Protein AF-A0A969BWI7-F1 (afdb_monomer)

Foldseek 3Di:
DVVCLVVLLVVLVVLLVCVVVVHDDDDFADDPPRLCRVVSVQSSVVSNVVRHPDDDDPCPDDPPDPDDDDPDDDPPPPD

Radius of gyration: 16.36 Å; Cα contacts (8 Å, |Δi|>4): 46; chains: 1; bounding box: 27×36×50 Å

Mean predicted aligned error: 8.03 Å

Structure (mmCIF, N/CA/C/O backbone):
data_AF-A0A969BWI7-F1
#
_entry.id   AF-A0A969BWI7-F1
#
loop_
_atom_site.group_PDB
_atom_site.id
_atom_site.type_symbol
_atom_site.label_atom_id
_atom_site.label_alt_id
_atom_site.label_comp_id
_atom_site.label_asym_id
_atom_site.label_entity_id
_atom_site.label_seq_id
_atom_site.pdbx_PDB_ins_code
_atom_site.Cartn_x
_atom_site.Cartn_y
_atom_site.Cartn_z
_atom_site.occupancy
_atom_site.B_iso_or_equiv
_atom_site.auth_seq_id
_atom_site.auth_comp_id
_atom_site.auth_asym_id
_atom_site.auth_atom_id
_atom_site.pdbx_PDB_model_num
ATOM 1 N N . MET A 1 1 ? 10.174 5.012 -7.389 1.00 60.88 1 MET A N 1
ATOM 2 C CA . MET A 1 1 ? 9.157 4.769 -6.339 1.00 60.88 1 MET A CA 1
ATOM 3 C C . MET A 1 1 ? 8.906 6.007 -5.480 1.00 60.88 1 MET A C 1
ATOM 5 O O . MET A 1 1 ? 7.751 6.326 -5.247 1.00 60.88 1 MET A O 1
ATOM 9 N N . GLU A 1 2 ? 9.952 6.739 -5.079 1.00 66.62 2 GLU A N 1
ATOM 10 C CA . GLU A 1 2 ? 9.864 7.941 -4.226 1.00 66.62 2 GLU A CA 1
ATOM 11 C C . GLU A 1 2 ? 8.927 9.038 -4.755 1.00 66.62 2 GLU A C 1
ATOM 13 O O . GLU A 1 2 ? 8.172 9.616 -3.980 1.00 66.62 2 GLU A O 1
ATOM 18 N N . ALA A 1 3 ? 8.880 9.245 -6.077 1.00 78.62 3 ALA A N 1
ATOM 19 C CA . ALA A 1 3 ? 7.952 10.197 -6.689 1.00 78.62 3 ALA A CA 1
ATOM 20 C C . ALA A 1 3 ? 6.490 9.934 -6.293 1.00 78.62 3 ALA A C 1
ATOM 22 O O . ALA A 1 3 ? 5.750 10.885 -6.087 1.00 78.62 3 ALA A O 1
ATOM 23 N N . ASN A 1 4 ? 6.095 8.666 -6.109 1.00 77.12 4 ASN A N 1
ATOM 24 C CA . ASN A 1 4 ? 4.715 8.312 -5.780 1.00 77.12 4 ASN A CA 1
ATOM 25 C C . ASN A 1 4 ? 4.355 8.524 -4.304 1.00 77.12 4 ASN A C 1
ATOM 27 O O . ASN A 1 4 ? 3.177 8.473 -3.949 1.00 77.12 4 ASN A O 1
ATOM 31 N N . ALA A 1 5 ? 5.347 8.740 -3.437 1.00 83.12 5 ALA A N 1
ATOM 32 C CA . ALA 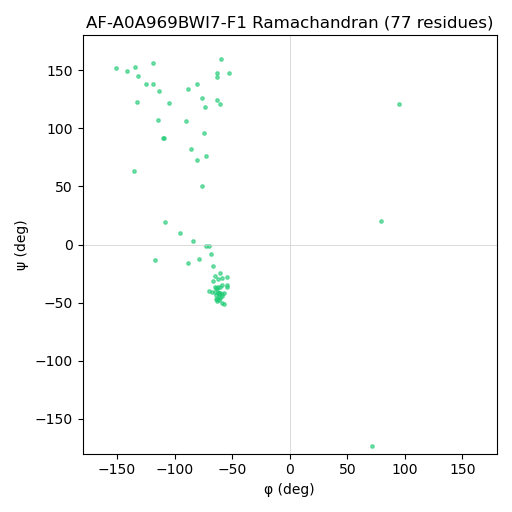A 1 5 ? 5.158 8.729 -1.992 1.00 83.12 5 ALA A CA 1
ATOM 33 C C . ALA A 1 5 ? 4.132 9.762 -1.484 1.00 83.12 5 ALA A C 1
ATOM 35 O O . ALA A 1 5 ? 3.302 9.372 -0.661 1.00 83.12 5 ALA A O 1
ATOM 36 N N . PRO A 1 6 ? 4.093 11.023 -1.970 1.00 91.12 6 PRO A N 1
ATOM 37 C CA . PRO A 1 6 ? 3.099 11.992 -1.505 1.00 91.12 6 PRO A CA 1
ATOM 38 C C . PRO A 1 6 ? 1.660 11.562 -1.816 1.00 91.12 6 PRO A C 1
ATOM 40 O O . PRO A 1 6 ? 0.792 11.659 -0.952 1.00 91.12 6 PRO A O 1
ATOM 43 N N . TRP A 1 7 ? 1.414 11.025 -3.016 1.00 90.94 7 TRP A N 1
ATOM 44 C CA . TRP A 1 7 ? 0.083 10.552 -3.406 1.00 90.94 7 TRP A CA 1
ATOM 45 C C . TRP A 1 7 ? -0.308 9.288 -2.634 1.00 90.94 7 TRP A C 1
ATOM 47 O O . TRP A 1 7 ? -1.435 9.172 -2.163 1.00 90.94 7 TRP A O 1
ATOM 57 N N . LEU A 1 8 ? 0.628 8.357 -2.428 1.00 94.50 8 LEU A N 1
ATOM 58 C CA . LEU A 1 8 ? 0.375 7.154 -1.629 1.00 94.50 8 LEU A CA 1
ATOM 59 C C . LEU A 1 8 ? 0.135 7.471 -0.146 1.00 94.50 8 LEU A C 1
ATOM 61 O O . LEU A 1 8 ? -0.643 6.773 0.500 1.00 94.50 8 LEU A O 1
ATOM 65 N N . ALA A 1 9 ? 0.750 8.523 0.397 1.00 95.88 9 ALA A N 1
ATOM 66 C CA . ALA A 1 9 ? 0.530 8.946 1.778 1.00 95.88 9 ALA A CA 1
ATOM 67 C C . ALA A 1 9 ? -0.910 9.432 2.020 1.00 95.88 9 ALA A C 1
ATOM 69 O O . ALA A 1 9 ? -1.483 9.158 3.079 1.00 95.88 9 ALA A O 1
ATOM 70 N N . GLU A 1 10 ? -1.514 10.112 1.041 1.00 96.38 10 GLU A N 1
ATOM 71 C CA . GLU A 1 10 ? -2.928 10.494 1.093 1.00 96.38 1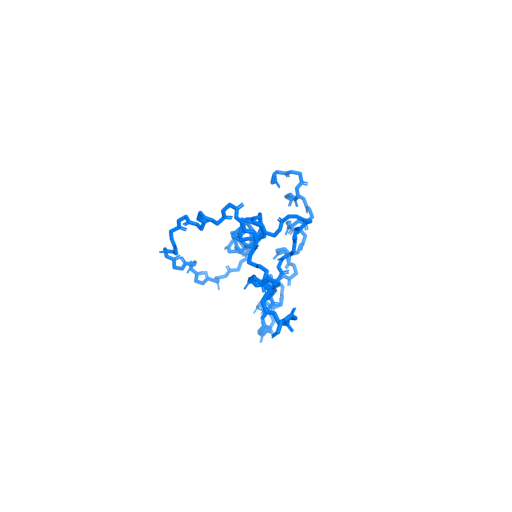0 GLU A CA 1
ATOM 72 C C . GLU A 1 10 ? -3.835 9.257 1.101 1.00 96.38 10 GLU A C 1
ATOM 74 O O . GLU A 1 10 ? -4.711 9.131 1.959 1.00 96.38 10 GLU A O 1
ATOM 79 N N . TRP A 1 11 ? -3.581 8.294 0.214 1.00 96.81 11 TRP A N 1
ATOM 80 C CA . TRP A 1 11 ? -4.334 7.038 0.180 1.00 96.81 11 TRP A CA 1
ATOM 81 C C . TRP A 1 11 ? -4.164 6.208 1.456 1.00 96.81 11 TRP A C 1
ATOM 83 O O . TRP A 1 11 ? -5.140 5.663 1.968 1.00 96.81 11 TRP A O 1
ATOM 93 N N . ALA A 1 12 ? -2.963 6.173 2.035 1.00 97.56 12 ALA A N 1
ATOM 94 C CA . ALA A 1 12 ? -2.717 5.519 3.318 1.00 97.56 12 ALA A CA 1
ATOM 95 C C . ALA A 1 12 ? -3.569 6.115 4.451 1.00 97.56 12 ALA A C 1
ATOM 97 O O . ALA A 1 12 ? -4.035 5.381 5.324 1.00 97.56 12 ALA A O 1
ATOM 98 N N . ARG A 1 13 ? -3.822 7.433 4.428 1.00 97.62 13 ARG A N 1
ATOM 99 C CA . ARG A 1 13 ? -4.751 8.078 5.367 1.00 97.62 13 ARG A CA 1
ATOM 100 C C . ARG A 1 13 ? -6.177 7.560 5.176 1.00 97.62 13 ARG A C 1
ATOM 102 O O . ARG A 1 13 ? -6.798 7.185 6.163 1.00 97.62 13 ARG A O 1
ATOM 109 N N . HIS A 1 14 ? -6.667 7.484 3.938 1.00 97.56 14 HIS A N 1
ATOM 110 C CA . HIS A 1 14 ? -8.008 6.963 3.645 1.00 97.56 14 HIS A CA 1
ATOM 111 C C . HIS A 1 14 ? -8.192 5.505 4.084 1.00 97.56 14 HIS A C 1
ATOM 113 O O . HIS A 1 14 ? -9.221 5.173 4.671 1.00 97.56 14 HIS A O 1
ATOM 119 N N . ILE A 1 15 ? -7.186 4.656 3.855 1.00 97.81 15 ILE A N 1
ATOM 120 C CA . ILE A 1 15 ? -7.185 3.264 4.328 1.00 97.81 15 ILE A CA 1
ATOM 121 C C . ILE A 1 15 ? -7.308 3.231 5.855 1.00 97.81 15 ILE A C 1
ATOM 123 O O . ILE A 1 15 ? -8.182 2.555 6.393 1.00 97.81 15 ILE A O 1
ATOM 127 N N . ALA A 1 16 ? -6.471 3.998 6.558 1.00 97.38 16 ALA A N 1
ATOM 128 C CA . ALA A 1 16 ? -6.480 4.038 8.016 1.00 97.38 16 ALA A CA 1
ATOM 129 C C . ALA A 1 16 ? -7.793 4.596 8.595 1.00 97.38 16 ALA A C 1
ATOM 131 O O . ALA A 1 16 ? -8.269 4.100 9.616 1.00 97.38 16 ALA A O 1
ATOM 132 N N . ASP A 1 17 ? -8.385 5.606 7.949 1.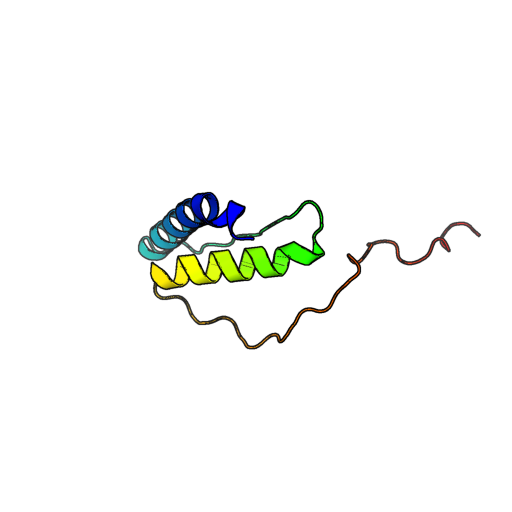00 97.75 17 ASP A N 1
ATOM 133 C CA . ASP A 1 17 ? -9.698 6.146 8.316 1.00 97.75 17 ASP A CA 1
ATOM 134 C C . ASP A 1 17 ? -10.787 5.070 8.191 1.00 97.75 17 ASP A C 1
ATOM 136 O O . ASP A 1 17 ? -11.543 4.865 9.139 1.00 97.75 17 ASP A O 1
ATOM 140 N N . GLY A 1 18 ? -10.818 4.333 7.074 1.00 97.31 18 GLY A N 1
ATOM 141 C CA . GLY A 1 18 ? -11.779 3.250 6.856 1.00 97.31 18 GLY A CA 1
ATOM 142 C C . GLY A 1 18 ? -11.655 2.124 7.885 1.00 97.31 18 GLY A C 1
ATOM 143 O O . GLY A 1 18 ? -12.653 1.701 8.469 1.00 97.31 18 GLY A O 1
ATOM 144 N N . LEU A 1 19 ? -10.427 1.690 8.177 1.00 96.88 19 LEU A N 1
ATOM 145 C CA . LEU A 1 19 ? -10.176 0.657 9.185 1.00 96.88 19 LEU A CA 1
ATOM 146 C C . LEU A 1 19 ? -10.640 1.093 10.583 1.00 96.88 19 LEU A C 1
ATOM 148 O O . LEU A 1 19 ? -11.281 0.318 11.289 1.00 96.88 19 LEU A O 1
ATOM 152 N N . ARG A 1 20 ? -10.396 2.353 10.976 1.00 95.00 20 ARG A N 1
ATOM 153 C CA . ARG A 1 20 ? -10.869 2.897 12.264 1.00 95.00 20 ARG A CA 1
ATOM 154 C C . ARG A 1 20 ? -12.389 2.930 12.385 1.00 95.00 20 ARG A C 1
ATOM 156 O O . ARG A 1 20 ? -12.902 2.830 13.495 1.00 95.00 20 ARG A O 1
ATOM 163 N N . THR A 1 21 ? -13.106 3.074 11.273 1.00 96.31 21 THR A N 1
ATOM 164 C CA . THR A 1 21 ? -14.575 3.048 11.267 1.00 96.31 21 THR A CA 1
ATOM 165 C C . THR A 1 21 ? -15.158 1.634 11.220 1.00 96.31 21 THR A C 1
ATOM 167 O O . THR A 1 21 ? -16.376 1.493 11.161 1.00 96.31 21 THR A O 1
ATOM 170 N N . GLY A 1 22 ? -14.319 0.591 11.2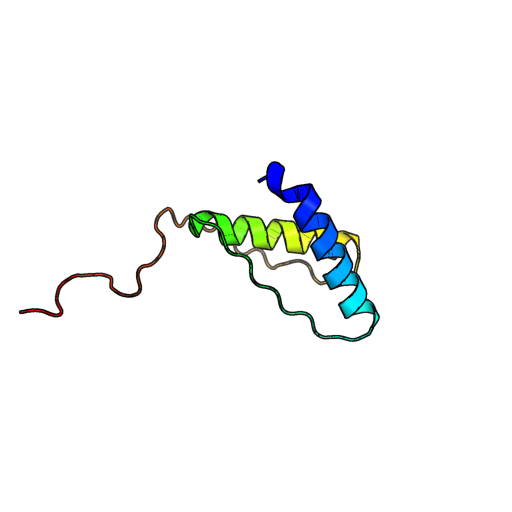55 1.00 96.25 22 GLY A N 1
ATOM 171 C CA . GLY A 1 22 ? -14.749 -0.806 11.158 1.00 96.25 22 GLY A CA 1
ATOM 172 C C . GLY A 1 22 ? -15.048 -1.267 9.730 1.00 96.25 22 GLY A C 1
ATOM 173 O O . GLY A 1 22 ? -15.778 -2.237 9.550 1.00 96.25 22 GLY A O 1
ATOM 174 N N . THR A 1 23 ? -14.522 -0.571 8.718 1.00 97.31 23 THR A N 1
ATOM 175 C CA . THR A 1 23 ? -14.679 -0.944 7.308 1.00 97.31 23 THR A CA 1
ATOM 176 C C . THR A 1 23 ? -13.572 -1.901 6.890 1.00 97.31 23 THR A C 1
ATOM 178 O O . THR A 1 23 ? -12.393 -1.616 7.107 1.00 97.31 23 THR A O 1
ATOM 181 N N . ASP A 1 24 ? -13.936 -2.979 6.200 1.00 95.56 24 ASP A N 1
ATOM 182 C CA . ASP A 1 24 ? -12.968 -3.835 5.518 1.00 95.56 24 ASP A CA 1
ATOM 183 C C . ASP A 1 24 ? -12.446 -3.134 4.260 1.00 95.56 24 ASP A C 1
ATOM 185 O O . ASP A 1 24 ? -13.200 -2.817 3.335 1.00 95.56 24 ASP A O 1
ATOM 189 N N . VAL A 1 25 ? -11.140 -2.871 4.223 1.00 96.12 25 VAL A N 1
ATOM 190 C CA . VAL A 1 25 ? -10.502 -2.135 3.127 1.00 96.12 25 VAL A CA 1
ATOM 191 C C . VAL A 1 25 ? -9.726 -3.091 2.228 1.00 96.12 25 VAL A C 1
ATOM 193 O O . VAL A 1 25 ? -8.777 -3.739 2.660 1.00 96.12 25 VAL A O 1
ATOM 196 N N . PHE A 1 26 ? -10.086 -3.103 0.946 1.00 95.44 26 PHE A N 1
ATOM 197 C CA . PHE A 1 26 ? -9.356 -3.795 -0.113 1.00 95.44 26 PHE A CA 1
ATOM 198 C C . PHE A 1 26 ? -8.782 -2.755 -1.075 1.00 95.44 26 PHE A C 1
ATOM 200 O O . PHE A 1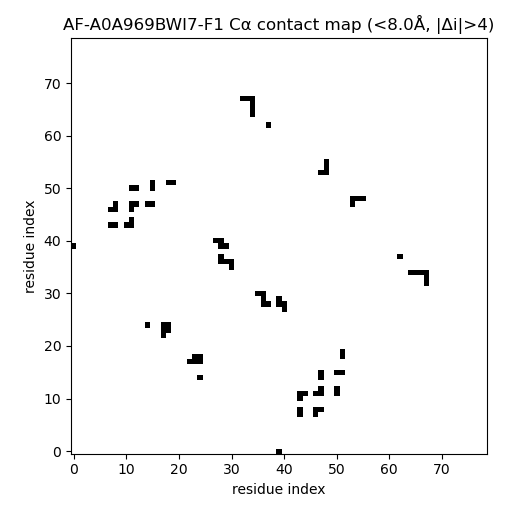 26 ? -9.497 -1.851 -1.507 1.00 95.44 26 PHE A O 1
ATOM 207 N N . PHE A 1 27 ? -7.501 -2.874 -1.422 1.00 94.06 27 PHE A N 1
ATOM 208 C CA . PHE A 1 27 ? -6.858 -2.000 -2.400 1.00 94.06 27 PHE A CA 1
ATOM 209 C C . PHE A 1 27 ? -6.022 -2.805 -3.391 1.00 94.06 27 PHE A C 1
ATOM 211 O O . PHE A 1 27 ? -5.503 -3.875 -3.077 1.00 94.06 27 PHE A O 1
ATOM 218 N N . PHE A 1 28 ? -5.868 -2.241 -4.583 1.00 93.25 28 PHE A N 1
ATOM 219 C CA . PHE A 1 28 ? -5.046 -2.774 -5.660 1.00 93.25 28 PHE A CA 1
ATOM 220 C C . PHE A 1 28 ? -4.184 -1.638 -6.200 1.00 93.25 28 PHE A C 1
ATOM 222 O O . PHE A 1 28 ? -4.619 -0.486 -6.242 1.00 93.25 28 PHE A O 1
ATOM 229 N N . THR A 1 29 ? -2.958 -1.951 -6.601 1.00 91.56 29 THR A N 1
ATOM 230 C CA . THR A 1 29 ? -2.043 -0.980 -7.203 1.00 91.56 29 THR A CA 1
ATOM 231 C C . THR A 1 29 ? -1.706 -1.425 -8.612 1.00 91.56 29 THR A C 1
ATOM 233 O O . THR A 1 29 ? -1.430 -2.602 -8.825 1.00 91.56 29 THR A O 1
ATOM 236 N N . HIS A 1 30 ? -1.671 -0.478 -9.541 1.00 88.06 30 HIS A N 1
ATOM 237 C CA . HIS A 1 30 ? -1.229 -0.697 -10.914 1.00 88.06 30 HIS A CA 1
ATOM 238 C C . HIS A 1 30 ? -0.010 0.166 -11.215 1.00 88.06 30 HIS A C 1
ATOM 240 O O . HIS A 1 30 ? 0.200 1.209 -10.587 1.00 88.06 30 HIS A O 1
ATOM 246 N N . HIS A 1 31 ? 0.779 -0.259 -12.193 1.00 87.06 31 HIS A N 1
ATOM 247 C CA . HIS A 1 31 ? 1.871 0.528 -12.743 1.00 87.06 31 HIS A CA 1
ATOM 248 C C . HIS A 1 31 ? 1.918 0.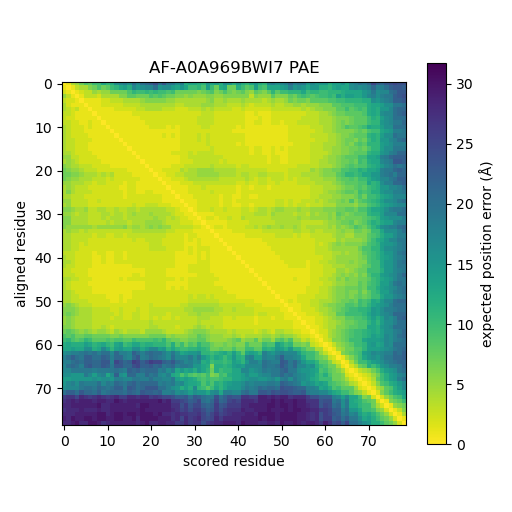301 -14.264 1.00 87.06 31 HIS A C 1
ATOM 250 O O . HIS A 1 31 ? 1.552 -0.782 -14.706 1.00 87.06 31 HIS A O 1
ATOM 256 N N . PRO A 1 32 ? 2.345 1.275 -15.096 1.00 87.44 32 PRO A N 1
ATOM 257 C CA . PRO A 1 32 ? 2.434 1.059 -16.547 1.00 87.44 32 PRO A CA 1
ATOM 258 C C . PRO A 1 32 ? 3.268 -0.168 -16.949 1.00 87.44 32 PRO A C 1
ATOM 260 O O . PRO A 1 32 ? 3.034 -0.766 -17.993 1.00 87.44 32 PRO A O 1
ATOM 263 N N . ASP A 1 33 ? 4.227 -0.522 -16.100 1.00 87.56 33 ASP A N 1
ATOM 264 C CA . ASP A 1 33 ? 4.926 -1.803 -16.088 1.00 87.56 33 ASP A CA 1
ATOM 265 C C . ASP A 1 33 ? 4.571 -2.523 -14.778 1.00 87.56 33 ASP A C 1
ATOM 267 O O . ASP A 1 33 ? 5.019 -2.104 -13.704 1.00 87.56 33 ASP A O 1
ATOM 271 N N . ASP A 1 34 ? 3.742 -3.567 -14.852 1.00 86.00 34 ASP A N 1
ATOM 272 C CA . ASP A 1 34 ? 3.195 -4.237 -13.665 1.00 86.00 34 ASP A CA 1
ATOM 273 C C . ASP A 1 34 ? 4.253 -5.008 -12.860 1.00 86.00 34 ASP A C 1
ATOM 275 O O . ASP A 1 34 ? 3.979 -5.396 -11.722 1.00 86.00 34 ASP A O 1
ATOM 279 N N . THR A 1 35 ? 5.488 -5.157 -13.360 1.00 85.50 35 THR A N 1
ATOM 280 C CA . THR A 1 35 ? 6.598 -5.691 -12.549 1.00 85.50 35 THR A CA 1
ATOM 281 C C . THR A 1 35 ? 6.880 -4.819 -11.317 1.00 85.50 35 THR A C 1
ATOM 283 O O . THR A 1 35 ? 7.328 -5.321 -10.286 1.00 85.50 35 THR A O 1
ATOM 286 N N . PHE A 1 36 ? 6.522 -3.529 -11.362 1.00 87.00 36 PHE A N 1
ATOM 287 C CA . PHE A 1 36 ? 6.640 -2.610 -10.227 1.00 87.00 36 PHE A CA 1
ATOM 288 C C . PHE A 1 36 ? 5.412 -2.582 -9.307 1.00 87.00 36 PHE A C 1
ATOM 290 O O . PHE A 1 36 ? 5.513 -2.083 -8.182 1.00 87.00 36 PHE A O 1
ATOM 297 N N . ALA A 1 37 ? 4.257 -3.105 -9.735 1.00 89.62 37 ALA A N 1
ATOM 298 C CA . ALA A 1 37 ? 3.019 -3.047 -8.956 1.00 89.62 37 ALA A CA 1
ATOM 299 C C . ALA A 1 37 ? 3.151 -3.678 -7.550 1.00 89.62 37 ALA A C 1
ATOM 301 O O . ALA A 1 37 ? 2.714 -3.042 -6.586 1.00 89.62 37 ALA A O 1
ATOM 302 N N . PRO A 1 38 ? 3.826 -4.833 -7.353 1.00 89.38 38 PRO A N 1
ATOM 303 C CA . PRO A 1 38 ? 4.041 -5.384 -6.014 1.00 89.38 38 PRO A CA 1
ATOM 304 C C . PRO A 1 38 ? 4.832 -4.452 -5.086 1.00 89.38 38 PRO A C 1
ATOM 306 O O . PRO A 1 38 ? 4.527 -4.360 -3.896 1.00 89.38 38 PRO A O 1
ATOM 309 N N . GLY A 1 39 ? 5.821 -3.726 -5.618 1.00 89.81 39 GLY A N 1
ATOM 310 C CA . GLY A 1 39 ? 6.590 -2.736 -4.859 1.00 89.81 39 GLY A CA 1
ATOM 311 C C . GLY A 1 39 ? 5.724 -1.558 -4.405 1.00 89.81 39 GLY A C 1
ATOM 312 O O . GLY A 1 39 ? 5.806 -1.135 -3.251 1.00 89.81 39 GLY A O 1
ATOM 313 N N . VAL A 1 40 ? 4.830 -1.082 -5.279 1.00 92.06 40 VAL A N 1
ATOM 314 C CA . VAL A 1 40 ? 3.855 -0.029 -4.949 1.00 92.06 40 VAL A CA 1
ATOM 315 C C . VAL A 1 40 ? 2.876 -0.506 -3.869 1.00 92.06 40 VAL A C 1
ATOM 317 O O . VAL A 1 40 ? 2.642 0.224 -2.905 1.00 92.06 40 VAL A O 1
ATOM 320 N N . ALA A 1 41 ? 2.364 -1.738 -3.968 1.00 93.25 41 ALA A N 1
ATOM 321 C CA . ALA A 1 41 ? 1.482 -2.326 -2.957 1.00 93.25 41 ALA A CA 1
ATOM 322 C C . ALA A 1 41 ? 2.162 -2.438 -1.584 1.00 93.25 41 ALA A C 1
ATOM 324 O O . ALA A 1 41 ? 1.578 -2.047 -0.572 1.00 93.25 41 ALA A O 1
ATOM 325 N N . ARG A 1 42 ? 3.413 -2.923 -1.540 1.00 92.44 42 ARG A N 1
ATOM 326 C CA . ARG A 1 42 ? 4.203 -3.018 -0.300 1.00 92.44 42 ARG A CA 1
ATOM 327 C C . ARG A 1 42 ? 4.439 -1.643 0.326 1.00 92.44 42 ARG A C 1
ATOM 329 O O . ARG A 1 42 ? 4.299 -1.502 1.541 1.00 92.44 42 ARG A O 1
ATOM 336 N N . LEU A 1 43 ? 4.743 -0.627 -0.487 1.00 93.69 43 LEU A N 1
ATOM 337 C CA . LEU A 1 43 ? 4.918 0.747 -0.013 1.00 93.69 43 LEU A CA 1
ATOM 338 C C . LEU A 1 43 ? 3.622 1.310 0.587 1.00 93.69 43 LEU A C 1
ATOM 340 O O . LEU A 1 43 ? 3.643 1.821 1.706 1.00 93.69 43 LEU A O 1
ATOM 344 N N . LEU A 1 44 ? 2.492 1.180 -0.114 1.00 95.94 44 LEU A N 1
ATOM 345 C CA . LEU A 1 44 ? 1.197 1.649 0.386 1.00 95.94 44 LEU A CA 1
ATOM 346 C C . LEU A 1 44 ? 0.790 0.927 1.680 1.00 95.94 44 LEU A C 1
ATOM 348 O O . LEU A 1 44 ? 0.365 1.578 2.633 1.00 95.94 44 LEU A O 1
ATOM 352 N N . HIS A 1 45 ? 0.989 -0.394 1.748 1.00 95.75 45 HIS A N 1
ATOM 353 C CA . HIS A 1 45 ? 0.770 -1.172 2.969 1.00 95.75 45 HIS A CA 1
ATOM 354 C C . HIS A 1 45 ? 1.637 -0.666 4.132 1.00 95.75 45 HIS A C 1
ATOM 356 O O . HIS A 1 45 ? 1.149 -0.512 5.250 1.00 95.75 45 HIS A O 1
ATOM 362 N N . GLY A 1 46 ? 2.920 -0.380 3.882 1.00 95.00 46 GLY A N 1
ATOM 363 C CA . GLY A 1 46 ? 3.832 0.189 4.877 1.00 95.00 46 GLY A CA 1
ATOM 364 C C . GLY A 1 46 ? 3.319 1.514 5.446 1.00 95.00 46 GLY A C 1
ATOM 365 O O . GLY A 1 46 ? 3.172 1.639 6.659 1.00 95.00 46 GLY A O 1
ATOM 366 N N . LEU A 1 47 ? 2.954 2.452 4.568 1.00 96.06 47 LEU A N 1
ATOM 367 C CA . LEU A 1 47 ? 2.403 3.757 4.950 1.00 96.06 47 LEU A CA 1
ATOM 368 C C . LEU A 1 47 ? 1.073 3.635 5.711 1.00 96.06 47 LEU A C 1
ATOM 370 O O . LEU A 1 47 ? 0.810 4.415 6.629 1.00 96.06 47 LEU A O 1
ATOM 374 N N . ALA A 1 48 ? 0.222 2.672 5.349 1.00 96.75 48 ALA A N 1
ATOM 375 C CA . ALA A 1 48 ? -1.021 2.402 6.069 1.00 96.75 48 ALA A CA 1
ATOM 376 C C . ALA A 1 48 ? -0.750 1.841 7.476 1.00 96.75 48 ALA A C 1
ATOM 378 O O . ALA A 1 48 ? -1.381 2.278 8.437 1.00 96.75 48 ALA A O 1
ATOM 379 N N . ARG A 1 49 ? 0.237 0.945 7.620 1.00 96.50 49 ARG A N 1
ATOM 380 C CA . ARG A 1 49 ? 0.636 0.350 8.909 1.00 96.50 49 ARG A CA 1
ATOM 381 C C . ARG A 1 49 ? 1.215 1.370 9.894 1.00 96.50 49 ARG A C 1
ATOM 383 O O . ARG A 1 49 ? 1.099 1.193 11.098 1.00 96.50 49 ARG A O 1
ATOM 390 N N . GLU A 1 50 ? 1.800 2.461 9.406 1.00 96.25 50 GLU A N 1
ATOM 391 C CA . GLU A 1 50 ? 2.201 3.594 10.258 1.00 96.25 50 GLU A CA 1
ATOM 392 C C . GLU A 1 50 ? 1.000 4.333 10.880 1.00 96.25 50 GLU A C 1
ATOM 394 O O . GLU A 1 50 ? 1.169 5.090 11.833 1.00 96.25 50 GLU A O 1
ATOM 399 N N . ARG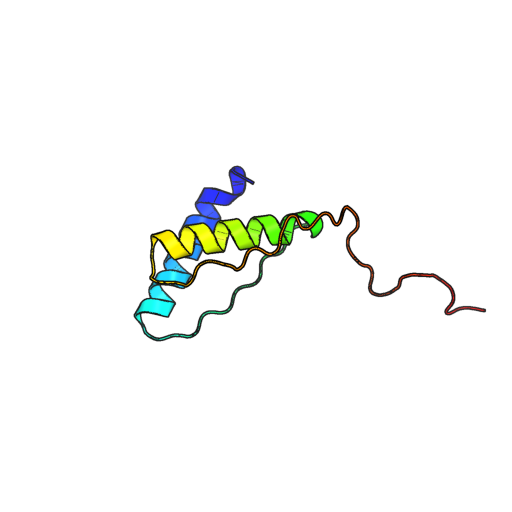 A 1 51 ? -0.208 4.162 10.324 1.00 96.75 51 ARG A N 1
ATOM 400 C CA . ARG A 1 51 ? -1.414 4.948 10.648 1.00 96.75 51 ARG A CA 1
ATOM 401 C C . ARG A 1 51 ? -2.551 4.122 11.252 1.00 96.75 51 ARG A C 1
ATOM 403 O O . ARG A 1 51 ? -3.517 4.712 11.742 1.00 96.75 51 ARG A O 1
ATOM 410 N N . ALA A 1 52 ? -2.475 2.797 11.175 1.00 96.06 52 ALA A N 1
ATOM 411 C CA . ALA A 1 52 ? -3.472 1.861 11.681 1.00 96.06 52 ALA A CA 1
ATOM 412 C C . ALA A 1 52 ? -2.818 0.535 12.094 1.00 96.06 52 ALA A C 1
ATOM 414 O O . ALA A 1 52 ? -1.804 0.124 11.528 1.00 96.06 52 ALA A O 1
ATOM 415 N N . GLU A 1 53 ? -3.432 -0.154 13.057 1.00 94.06 53 GLU A N 1
ATOM 416 C CA . GLU A 1 53 ? -3.007 -1.486 13.488 1.00 94.06 53 GLU A CA 1
ATOM 417 C C . GLU A 1 53 ? -3.401 -2.528 12.436 1.00 94.06 53 GLU A C 1
ATOM 419 O O . GLU A 1 53 ? -4.533 -3.005 12.391 1.00 94.06 53 GLU A O 1
ATOM 424 N N . ILE A 1 54 ? -2.454 -2.857 11.560 1.00 94.62 54 ILE A N 1
ATOM 425 C CA . ILE A 1 54 ? -2.601 -3.868 10.510 1.00 94.62 54 ILE A CA 1
ATOM 426 C C . ILE A 1 54 ? -1.466 -4.886 10.677 1.00 94.62 54 ILE A C 1
ATOM 428 O O . ILE A 1 54 ? -0.325 -4.477 10.935 1.00 94.62 54 ILE A O 1
ATOM 432 N N . PRO A 1 55 ? -1.729 -6.198 10.527 1.00 94.06 55 PRO A N 1
ATOM 433 C CA . PRO A 1 55 ? -0.680 -7.209 10.527 1.00 94.06 55 PRO A CA 1
ATOM 434 C C . PRO A 1 55 ? 0.430 -6.896 9.516 1.00 94.06 55 PRO A C 1
ATOM 436 O O . PRO A 1 55 ? 0.192 -6.322 8.454 1.00 94.06 55 PRO A O 1
ATOM 439 N N . ALA A 1 56 ? 1.663 -7.289 9.833 1.00 92.88 56 ALA A N 1
ATOM 440 C CA . ALA A 1 56 ? 2.736 -7.246 8.849 1.00 92.88 56 ALA A CA 1
ATOM 441 C C . ALA A 1 56 ? 2.425 -8.202 7.684 1.00 92.88 56 ALA A C 1
ATOM 443 O O . ALA A 1 56 ? 1.819 -9.258 7.884 1.00 92.88 56 ALA A O 1
ATOM 444 N N . LEU A 1 57 ? 2.871 -7.844 6.477 1.00 92.06 57 LEU A N 1
ATOM 445 C CA . LEU A 1 57 ? 2.832 -8.779 5.355 1.00 92.06 57 LEU A CA 1
ATOM 446 C C . LEU A 1 57 ? 3.739 -9.981 5.663 1.00 92.06 57 LEU A C 1
ATOM 448 O O . LEU A 1 57 ? 4.804 -9.786 6.259 1.00 92.06 57 LEU A O 1
ATOM 452 N N . PRO A 1 58 ? 3.364 -11.201 5.246 1.00 90.69 58 PRO A N 1
ATOM 453 C CA . PRO A 1 58 ? 4.259 -12.346 5.326 1.00 90.69 58 PRO A CA 1
ATOM 454 C C . PRO A 1 58 ? 5.540 -12.125 4.510 1.00 90.69 58 PRO A C 1
ATOM 456 O O . PRO A 1 58 ? 5.573 -11.331 3.567 1.00 90.69 58 PRO A O 1
ATOM 459 N N . GLU A 1 59 ? 6.589 -12.879 4.835 1.00 86.75 59 GLU A N 1
ATOM 460 C CA . GLU A 1 59 ? 7.853 -12.876 4.095 1.00 86.75 59 GLU A CA 1
ATOM 461 C C . GLU A 1 59 ? 7.695 -13.579 2.736 1.00 86.75 59 GLU A C 1
ATOM 463 O O . GLU A 1 59 ? 8.101 -14.720 2.541 1.00 86.75 59 GLU A O 1
ATOM 468 N N . TRP A 1 60 ? 7.079 -12.901 1.769 1.00 80.25 60 TRP A N 1
ATOM 469 C CA . TRP A 1 60 ? 6.856 -13.432 0.417 1.00 80.25 60 TRP A CA 1
ATOM 470 C C . TRP A 1 60 ? 8.125 -13.518 -0.450 1.00 80.25 60 TRP A C 1
ATOM 472 O O . TRP A 1 60 ? 8.043 -13.949 -1.596 1.00 80.25 60 TRP A O 1
ATOM 482 N N . GLY A 1 61 ? 9.282 -13.092 0.068 1.00 78.81 61 GLY A N 1
ATOM 483 C CA . GLY A 1 61 ? 10.531 -12.987 -0.687 1.00 78.81 61 GLY A CA 1
ATOM 484 C C . GLY A 1 61 ? 10.544 -11.839 -1.705 1.00 78.81 61 GLY A C 1
ATOM 485 O O . GLY A 1 61 ? 9.640 -10.992 -1.747 1.00 78.81 61 GLY A O 1
ATOM 486 N N . GLU A 1 62 ? 11.601 -11.794 -2.513 1.00 71.31 62 GLU A N 1
ATOM 487 C CA . GLU A 1 62 ? 11.694 -10.932 -3.695 1.00 71.31 62 GLU A CA 1
ATOM 488 C C . GLU A 1 62 ? 10.847 -11.542 -4.818 1.00 71.31 62 GLU A C 1
ATOM 490 O O . GLU A 1 62 ? 11.000 -12.715 -5.163 1.00 71.31 62 GLU A O 1
ATOM 495 N N . ILE A 1 63 ? 9.926 -10.759 -5.384 1.00 66.12 63 ILE A N 1
ATOM 496 C CA . ILE A 1 63 ? 9.170 -11.179 -6.569 1.00 66.12 63 ILE A CA 1
ATOM 497 C C . ILE A 1 63 ? 10.033 -10.815 -7.775 1.00 66.12 63 ILE A C 1
ATOM 499 O O . ILE A 1 63 ? 9.863 -9.764 -8.387 1.00 66.12 63 ILE A O 1
ATOM 503 N N . GLU A 1 64 ? 10.999 -11.674 -8.095 1.00 58.66 64 GLU A N 1
ATOM 504 C CA . GLU A 1 64 ? 11.844 -11.517 -9.280 1.00 58.66 64 GLU A CA 1
ATOM 505 C C . GLU A 1 64 ? 11.111 -12.024 -10.523 1.00 58.66 64 GLU A C 1
ATOM 507 O O . GLU A 1 64 ? 11.386 -13.088 -11.070 1.00 58.66 64 GLU A O 1
ATOM 512 N N . SER A 1 65 ? 10.123 -11.254 -10.964 1.00 61.09 65 SER A N 1
ATOM 513 C CA . SER A 1 65 ? 9.462 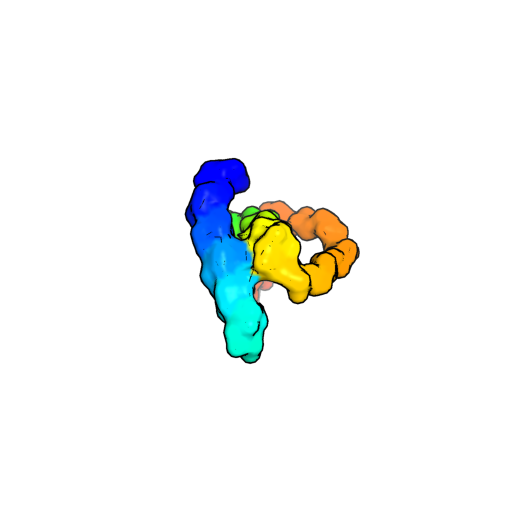-11.480 -12.242 1.00 61.09 65 SER A CA 1
ATOM 514 C C . SER A 1 65 ? 9.853 -10.354 -13.184 1.00 61.09 65 SER A C 1
ATOM 516 O O . SER A 1 65 ? 9.192 -9.323 -13.230 1.00 61.09 65 SER A O 1
ATOM 518 N N . SER A 1 66 ? 10.924 -10.544 -13.958 1.00 60.16 66 SER A N 1
ATOM 519 C CA . SER A 1 66 ? 11.350 -9.591 -14.998 1.00 60.16 66 SER A CA 1
ATOM 520 C C . SER A 1 66 ? 10.401 -9.544 -16.202 1.00 60.16 66 SER A C 1
ATOM 522 O O . SER A 1 66 ? 10.639 -8.810 -17.158 1.00 60.16 66 SER A O 1
ATOM 524 N N . THR A 1 67 ? 9.343 -10.359 -16.193 1.00 66.19 67 THR A N 1
ATOM 525 C CA . THR A 1 67 ? 8.375 -10.481 -17.281 1.00 66.19 67 THR A CA 1
ATOM 526 C C . THR A 1 67 ? 6.968 -10.426 -16.710 1.00 66.19 67 THR A C 1
ATOM 528 O O . THR A 1 67 ? 6.607 -11.240 -15.864 1.00 66.19 67 THR A O 1
ATOM 531 N N . GLN A 1 68 ? 6.153 -9.484 -17.177 1.00 64.69 68 GLN A N 1
ATOM 532 C CA . GLN A 1 68 ? 4.723 -9.497 -16.890 1.00 6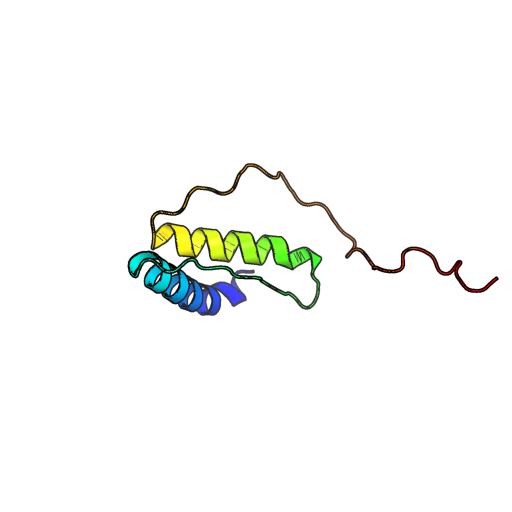4.69 68 GLN A CA 1
ATOM 533 C C . GLN A 1 68 ? 4.099 -10.765 -17.504 1.00 64.69 68 GLN A C 1
ATOM 535 O O . GLN A 1 68 ? 4.246 -10.980 -18.712 1.00 64.69 68 GLN A O 1
ATOM 540 N N . PRO A 1 69 ? 3.400 -11.610 -16.724 1.00 65.50 69 PRO A N 1
ATOM 541 C CA . PRO A 1 69 ? 2.718 -12.771 -17.274 1.00 65.50 69 PRO A CA 1
ATOM 542 C C . PRO A 1 69 ? 1.667 -12.327 -18.296 1.00 65.50 69 PRO A C 1
ATOM 544 O O . PRO A 1 69 ? 0.744 -11.579 -17.975 1.00 65.50 69 PRO A O 1
ATOM 547 N N . SER A 1 70 ? 1.801 -12.789 -19.537 1.00 70.00 70 SER A N 1
ATOM 548 C CA . SER A 1 70 ? 0.734 -12.681 -20.531 1.00 70.00 70 SER A CA 1
ATOM 549 C C . SER A 1 70 ? -0.274 -13.802 -20.301 1.00 70.00 70 SER A C 1
ATOM 551 O O . SER A 1 70 ? 0.115 -14.952 -20.093 1.00 70.00 70 SER A O 1
ATOM 553 N N . LEU A 1 71 ? -1.569 -13.488 -20.408 1.00 63.09 71 LEU A N 1
ATOM 554 C CA . LEU A 1 71 ? -2.634 -14.496 -20.431 1.00 63.09 71 LEU A CA 1
ATOM 555 C C . LEU A 1 71 ? -2.458 -15.482 -21.602 1.00 63.09 71 LEU A C 1
ATOM 557 O O . LEU A 1 71 ? -2.837 -16.645 -21.503 1.00 63.09 71 LEU A O 1
ATOM 561 N N . PHE A 1 72 ? -1.842 -15.025 -22.693 1.00 75.88 72 PHE A N 1
ATOM 562 C CA . PHE A 1 72 ? -1.484 -15.848 -23.841 1.00 75.88 72 PHE A CA 1
ATOM 563 C C . PHE A 1 72 ? 0.034 -16.006 -23.874 1.00 75.88 72 PHE A C 1
ATOM 565 O O . PHE A 1 72 ? 0.755 -15.174 -24.429 1.00 75.88 72 PHE A O 1
ATOM 572 N N . ALA A 1 73 ? 0.523 -17.063 -23.236 1.00 61.31 73 ALA A N 1
ATOM 573 C CA . ALA A 1 73 ? 1.880 -17.544 -23.429 1.00 61.31 73 ALA A CA 1
ATOM 574 C C . ALA A 1 73 ? 1.850 -18.575 -24.571 1.00 61.31 73 ALA A C 1
ATOM 576 O O . ALA A 1 73 ? 1.380 -19.689 -24.377 1.00 61.31 73 ALA A O 1
ATOM 577 N N . SER A 1 74 ? 2.360 -18.197 -25.745 1.00 56.25 74 SER A N 1
ATOM 578 C CA . SER A 1 74 ? 2.459 -18.984 -26.995 1.00 56.25 74 SER A CA 1
ATOM 579 C C . SER A 1 74 ? 1.320 -18.801 -28.003 1.00 56.25 74 SER A C 1
ATOM 581 O O . SER A 1 74 ? 0.148 -19.084 -27.768 1.00 56.25 74 SER A O 1
ATOM 583 N N . THR A 1 75 ? 1.716 -18.354 -29.191 1.00 51.31 75 THR A N 1
ATOM 584 C CA . THR A 1 75 ? 0.913 -18.206 -30.409 1.00 51.31 75 THR A CA 1
ATOM 585 C C . THR A 1 75 ? 0.662 -19.563 -31.088 1.00 51.31 75 THR A C 1
ATOM 587 O O . THR A 1 75 ? 0.886 -19.698 -32.284 1.00 51.31 75 THR A O 1
ATOM 590 N N . ASP A 1 76 ? 0.191 -20.570 -30.348 1.00 54.94 76 ASP A N 1
ATOM 591 C CA . ASP A 1 76 ? -0.105 -21.911 -30.895 1.00 54.94 76 ASP A CA 1
ATOM 592 C C . ASP A 1 76 ? -1.614 -22.215 -30.983 1.00 54.94 76 ASP A C 1
ATOM 594 O O . ASP A 1 76 ? -2.021 -23.364 -31.105 1.00 54.94 76 ASP A O 1
ATOM 598 N N . ILE A 1 77 ? -2.477 -21.191 -30.960 1.00 56.41 77 ILE A N 1
ATOM 599 C CA . ILE A 1 77 ? -3.940 -21.361 -31.124 1.00 56.41 77 ILE A CA 1
ATOM 600 C C . ILE A 1 77 ? -4.390 -21.137 -32.585 1.00 56.41 77 ILE A C 1
ATOM 602 O O . ILE A 1 77 ? -5.577 -21.103 -32.890 1.00 56.41 77 ILE A O 1
ATOM 606 N N . LEU A 1 78 ? -3.456 -21.030 -33.535 1.00 50.41 78 LEU A N 1
ATOM 607 C CA . LEU A 1 78 ? -3.773 -20.945 -34.966 1.00 50.41 78 LEU A CA 1
ATOM 608 C C . LEU A 1 78 ? -2.868 -21.862 -35.804 1.00 50.41 78 LEU A C 1
ATOM 610 O O . LEU A 1 78 ? -2.111 -21.374 -36.644 1.00 50.41 78 LEU A O 1
ATOM 614 N N . ARG A 1 79 ? -2.945 -23.180 -35.588 1.00 44.31 79 ARG A N 1
ATOM 615 C CA . ARG A 1 79 ? -2.555 -24.195 -36.581 1.00 44.31 79 ARG A CA 1
ATOM 616 C C . ARG A 1 79 ? -3.483 -25.397 -36.540 1.00 44.31 79 ARG A C 1
ATOM 618 O O . ARG A 1 79 ? -3.810 -25.839 -35.420 1.00 44.31 79 ARG A O 1
#

Secondary structure (DSSP, 8-state):
-GGGHHHHHHHHHHHHHHHHTT---------SSGGGHHHHHHHHHHHHHTTS--PPPP--------SPPPS---S-S--

Solvent-accessible surface area (backbone atoms only — not comparable to full-atom values): 5176 Å² total; per-residue (Å²): 117,74,85,51,46,71,64,40,51,54,52,16,49,55,51,25,52,39,48,74,74,73,44,91,83,84,86,85,59,83,42,102,56,59,62,50,16,64,58,52,42,52,50,37,50,51,54,20,45,78,64,33,100,56,84,80,81,75,91,79,72,82,83,87,46,96,59,74,85,57,96,72,78,72,94,74,90,80,123

pLDDT: mean 84.54, std 14.77, range [44.31, 97.81]

Sequence (79 aa):
MEANAPWLAEWARHIADGLRTGTDVFFFTHHPDDTFAPGVARLLHGLARERAEIPALPEWGEIESSTQPSLFASTDILR